Protein AF-A0A8X6S7X0-F1 (afdb_monomer_lite)

Radius of gyration: 31.12 Å; chains: 1; bounding box: 94×26×72 Å

Secondary structure (DSSP, 8-state):
-HHHHHHHHHHHHHHHHHHHHHHS-S---HHHHHHHHHHHHHHHHHHHHHHHHHHT-TT--HHHHHHHHHHHHHHHHHHHHHHHHHHHHHHHHHHHHHHHTTSSS-SS------------PPPP-PPP-----------------

Sequence (145 aa):
MDKLNNSKRAIKGTITKIETFVEESGKHTPTKLDIKLKRVQEMNRKIDELKDQYYDIKDISESELQVIEADIQSMGDRLEKLEVRIRDILNSLIAKSSVSSVHNHENAISQTNSKLKLEIKLPEIPLPVFRGRYGLALNHNLITL

Structure (mmCIF, N/CA/C/O backbone):
data_AF-A0A8X6S7X0-F1
#
_entry.id   AF-A0A8X6S7X0-F1
#
loop_
_atom_site.group_PDB
_atom_site.id
_atom_site.type_symbol
_atom_site.label_atom_id
_atom_site.label_alt_id
_atom_site.label_comp_id
_atom_site.label_asym_id
_atom_site.label_entity_id
_atom_site.label_seq_id
_atom_site.pdbx_PDB_ins_code
_atom_site.Cartn_x
_atom_site.Cartn_y
_atom_site.Cartn_z
_atom_site.occupancy
_atom_site.B_iso_or_equiv
_atom_site.auth_seq_id
_atom_site.auth_comp_id
_atom_site.auth_asym_id
_atom_site.auth_atom_id
_atom_site.pdbx_PDB_model_num
ATOM 1 N N . MET A 1 1 ? -6.328 -1.566 22.558 1.00 79.75 1 MET A N 1
ATOM 2 C CA . MET A 1 1 ? -5.896 -0.493 21.635 1.00 79.75 1 MET A CA 1
ATOM 3 C C . MET A 1 1 ? -4.395 -0.490 21.345 1.00 79.75 1 MET A C 1
ATOM 5 O O . MET A 1 1 ? -4.025 -0.410 20.179 1.00 79.75 1 MET A O 1
ATOM 9 N N . ASP A 1 2 ? -3.515 -0.643 22.340 1.00 85.88 2 ASP A N 1
ATOM 10 C CA . ASP A 1 2 ? -2.055 -0.493 22.148 1.00 85.88 2 ASP A CA 1
ATOM 11 C C . ASP A 1 2 ? -1.436 -1.413 21.093 1.00 85.88 2 ASP A C 1
ATOM 13 O O . ASP A 1 2 ? -0.611 -0.979 20.291 1.00 85.88 2 ASP A O 1
ATOM 17 N N . LYS A 1 3 ? -1.871 -2.677 21.031 1.00 91.38 3 LYS A N 1
ATOM 18 C CA . LYS A 1 3 ? -1.404 -3.630 20.012 1.00 91.38 3 LYS A CA 1
ATOM 19 C C . LYS A 1 3 ? -1.705 -3.142 18.591 1.00 91.38 3 LYS A C 1
ATOM 21 O O . LYS A 1 3 ? -0.853 -3.241 17.710 1.00 91.38 3 LYS A O 1
ATOM 26 N N . LEU A 1 4 ? -2.896 -2.588 18.389 1.00 92.44 4 LEU A N 1
ATOM 27 C CA . LEU A 1 4 ? -3.369 -2.125 17.091 1.00 92.44 4 LEU A CA 1
ATOM 28 C C . LEU A 1 4 ? -2.667 -0.825 16.681 1.00 92.44 4 LEU A C 1
ATOM 30 O O . LEU A 1 4 ? -2.163 -0.710 15.567 1.00 92.44 4 LEU A O 1
ATOM 34 N N . ASN A 1 5 ? -2.478 0.090 17.635 1.00 92.12 5 ASN A N 1
ATOM 35 C CA . ASN A 1 5 ? -1.680 1.300 17.442 1.00 92.12 5 ASN A CA 1
ATOM 36 C C . ASN A 1 5 ? -0.205 0.989 17.135 1.00 92.12 5 ASN A C 1
ATOM 38 O O . ASN A 1 5 ? 0.397 1.633 16.274 1.00 92.12 5 ASN A O 1
ATOM 42 N N . ASN A 1 6 ? 0.377 -0.023 17.780 1.00 95.12 6 ASN A N 1
ATOM 43 C CA . ASN A 1 6 ? 1.728 -0.491 17.470 1.00 95.12 6 ASN A CA 1
ATOM 44 C C . ASN A 1 6 ? 1.814 -1.090 16.062 1.00 95.12 6 ASN A C 1
ATOM 46 O O . ASN A 1 6 ? 2.752 -0.775 15.328 1.00 95.12 6 ASN A O 1
ATOM 50 N N . SER A 1 7 ? 0.818 -1.886 15.659 1.00 94.75 7 SER A N 1
ATOM 51 C CA . SER A 1 7 ? 0.711 -2.411 14.293 1.00 94.75 7 SER A CA 1
ATOM 52 C C . SER A 1 7 ? 0.629 -1.276 13.266 1.00 94.75 7 SER A C 1
ATOM 54 O O . SER A 1 7 ? 1.439 -1.217 12.340 1.00 94.75 7 SER A O 1
ATOM 56 N N . LYS A 1 8 ? -0.245 -0.288 13.503 1.00 95.31 8 LYS A N 1
ATOM 57 C CA . LYS A 1 8 ? -0.361 0.929 12.687 1.00 95.31 8 LYS A CA 1
ATOM 58 C C . LYS A 1 8 ? 0.982 1.651 12.542 1.00 95.31 8 LYS A C 1
ATOM 60 O O . LYS A 1 8 ? 1.396 1.978 11.430 1.00 95.31 8 LYS A O 1
ATOM 65 N N . ARG A 1 9 ? 1.708 1.872 13.646 1.00 95.94 9 ARG A N 1
ATOM 66 C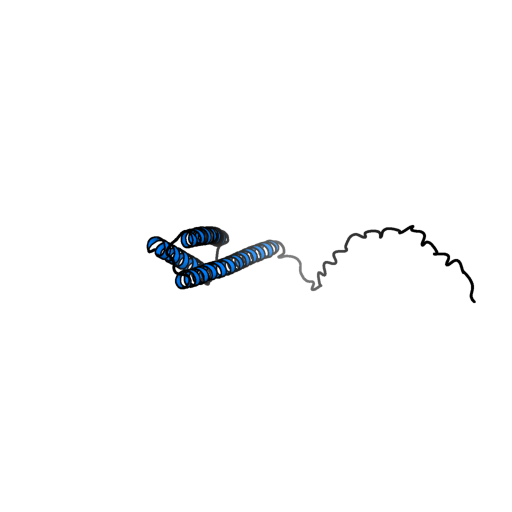 CA . ARG A 1 9 ? 3.042 2.510 13.622 1.00 95.94 9 ARG A CA 1
ATOM 67 C C . ARG A 1 9 ? 4.063 1.685 12.838 1.00 95.94 9 ARG A C 1
ATOM 69 O O . ARG A 1 9 ? 4.857 2.260 12.096 1.00 95.94 9 ARG A O 1
ATOM 76 N N . ALA A 1 10 ? 4.038 0.361 12.964 1.00 97.06 10 ALA A N 1
ATOM 77 C CA . ALA A 1 10 ? 4.932 -0.527 12.225 1.00 97.06 10 ALA A CA 1
ATOM 78 C C . ALA A 1 10 ? 4.661 -0.498 10.710 1.00 97.06 10 ALA A C 1
ATOM 80 O O . ALA A 1 10 ? 5.609 -0.463 9.917 1.00 97.06 10 ALA A O 1
ATOM 81 N N . ILE A 1 11 ? 3.385 -0.458 10.308 1.00 97.06 11 ILE A N 1
ATOM 82 C CA . ILE A 1 11 ? 2.978 -0.295 8.906 1.00 97.06 11 ILE A CA 1
ATOM 83 C C . ILE A 1 11 ? 3.473 1.057 8.384 1.00 97.06 11 ILE A C 1
ATOM 85 O O . ILE A 1 11 ? 4.233 1.074 7.416 1.00 97.06 11 ILE A O 1
ATOM 89 N N . LYS A 1 12 ? 3.172 2.168 9.078 1.00 96.88 12 LYS A N 1
ATOM 90 C CA . LYS A 1 12 ? 3.668 3.514 8.719 1.00 96.88 12 LYS A CA 1
ATOM 91 C C . LYS A 1 12 ? 5.188 3.534 8.535 1.00 96.88 12 LYS A C 1
ATOM 93 O O . LYS A 1 12 ? 5.677 4.023 7.521 1.00 96.88 12 LYS A O 1
ATOM 98 N N . GLY A 1 13 ? 5.934 2.951 9.475 1.00 97.69 13 GLY A N 1
ATOM 99 C CA . GLY A 1 13 ? 7.393 2.870 9.391 1.00 97.69 13 GLY A CA 1
ATOM 100 C C . GLY A 1 13 ? 7.891 2.028 8.213 1.00 97.69 13 GLY A C 1
ATOM 101 O O . GLY A 1 13 ? 8.930 2.335 7.632 1.00 97.69 13 GLY A O 1
ATOM 102 N N . THR A 1 14 ? 7.160 0.981 7.825 1.00 97.50 14 THR A N 1
ATOM 103 C CA . THR A 1 14 ? 7.494 0.180 6.639 1.00 97.50 14 THR A CA 1
ATOM 104 C C . THR A 1 14 ? 7.221 0.949 5.350 1.00 97.50 14 THR A C 1
ATOM 106 O O . THR A 1 14 ? 8.078 0.930 4.471 1.00 97.50 14 THR A O 1
ATOM 109 N N . ILE A 1 15 ? 6.092 1.661 5.257 1.00 97.88 15 ILE A N 1
ATOM 110 C CA . ILE A 1 15 ? 5.767 2.532 4.115 1.00 97.88 15 ILE A CA 1
ATOM 111 C C . ILE A 1 15 ? 6.881 3.561 3.922 1.00 97.88 15 ILE A C 1
ATOM 113 O O . ILE A 1 15 ? 7.460 3.625 2.843 1.00 97.88 15 ILE A O 1
ATOM 117 N N . THR A 1 16 ? 7.282 4.264 4.984 1.00 97.50 16 THR A N 1
ATOM 118 C CA . THR A 1 16 ? 8.369 5.252 4.913 1.00 97.50 16 THR A CA 1
ATOM 119 C C . THR A 1 16 ? 9.692 4.648 4.452 1.00 97.50 16 THR A C 1
ATOM 121 O O . THR A 1 16 ? 10.376 5.232 3.623 1.00 97.50 16 THR A O 1
ATOM 124 N N . LYS A 1 17 ? 10.040 3.432 4.890 1.00 97.00 17 LYS A N 1
ATOM 125 C CA . LYS A 1 17 ? 11.237 2.738 4.379 1.00 97.00 17 LYS A CA 1
ATOM 126 C C . LYS A 1 17 ? 11.153 2.411 2.885 1.00 97.00 17 LYS A C 1
ATOM 128 O O . LYS A 1 17 ? 12.189 2.318 2.230 1.00 97.00 17 LYS A O 1
ATOM 133 N N . ILE A 1 18 ? 9.956 2.157 2.354 1.00 96.12 18 ILE A N 1
ATOM 134 C CA . ILE A 1 18 ? 9.755 1.939 0.915 1.00 96.12 18 ILE A CA 1
ATOM 135 C C . ILE A 1 18 ? 9.851 3.276 0.173 1.00 96.12 18 ILE A C 1
ATOM 137 O O . ILE A 1 18 ? 10.526 3.321 -0.849 1.00 96.12 18 ILE A O 1
ATOM 141 N N . GLU A 1 19 ? 9.265 4.353 0.703 1.00 95.81 19 GLU A N 1
ATOM 142 C CA . GLU A 1 19 ? 9.386 5.712 0.147 1.00 95.81 19 GLU A CA 1
ATOM 143 C C . GLU A 1 19 ? 10.846 6.130 0.018 1.00 95.81 19 GLU A C 1
ATOM 145 O O . GLU A 1 19 ? 11.292 6.431 -1.086 1.00 95.81 19 GLU A O 1
ATOM 150 N N . THR A 1 20 ? 11.614 6.037 1.107 1.00 95.81 20 THR A N 1
ATOM 151 C CA . THR A 1 20 ? 13.042 6.371 1.097 1.00 95.81 20 THR A CA 1
ATOM 152 C C . THR A 1 20 ? 13.794 5.546 0.059 1.00 95.81 20 THR A C 1
ATOM 154 O O . THR A 1 20 ? 14.548 6.103 -0.730 1.00 95.81 20 THR A O 1
ATOM 157 N N . PHE A 1 21 ? 13.528 4.238 -0.018 1.00 94.06 21 PHE A N 1
ATOM 158 C CA . PHE A 1 21 ? 14.145 3.389 -1.034 1.00 94.06 21 PHE A CA 1
ATOM 159 C C . PHE A 1 21 ? 13.822 3.861 -2.459 1.00 94.06 21 PHE A C 1
ATOM 161 O O . PHE A 1 21 ? 14.702 3.868 -3.306 1.00 94.06 21 PHE A O 1
ATOM 168 N N . VAL A 1 22 ? 12.578 4.243 -2.750 1.00 92.38 22 VAL A N 1
ATOM 169 C CA . VAL A 1 22 ? 12.181 4.697 -4.093 1.00 92.38 22 VAL A CA 1
ATOM 170 C C . VAL A 1 22 ? 12.777 6.073 -4.429 1.00 92.38 22 VAL A C 1
ATOM 172 O O . VAL A 1 22 ? 13.044 6.357 -5.598 1.00 92.38 22 VAL A O 1
ATOM 175 N N . GLU A 1 23 ? 12.992 6.923 -3.425 1.00 92.31 23 GLU A N 1
ATOM 176 C CA . GLU A 1 23 ? 13.572 8.263 -3.572 1.00 92.31 23 GLU A CA 1
ATOM 177 C C . GLU A 1 23 ? 15.099 8.276 -3.667 1.00 92.31 23 GLU A C 1
ATOM 179 O O . GLU A 1 23 ? 15.661 9.203 -4.251 1.00 92.31 23 GLU A O 1
ATOM 184 N N . GLU A 1 24 ? 15.777 7.256 -3.138 1.00 90.56 24 GLU A N 1
ATOM 185 C CA . GLU A 1 24 ? 17.225 7.111 -3.255 1.00 90.56 24 GLU A CA 1
ATOM 186 C C . GLU A 1 24 ? 17.663 7.180 -4.728 1.00 90.56 24 GLU A C 1
ATOM 188 O O . GLU A 1 24 ? 17.221 6.401 -5.577 1.00 90.56 24 GLU A O 1
ATOM 193 N N . SER A 1 25 ? 18.600 8.087 -5.031 1.00 66.75 25 SER A N 1
ATOM 194 C CA . SER A 1 25 ? 19.146 8.327 -6.377 1.00 66.75 25 SER A CA 1
ATOM 195 C C . SER A 1 25 ? 20.104 7.224 -6.865 1.00 66.75 25 SER A C 1
ATOM 197 O O . SER A 1 25 ? 20.971 7.458 -7.709 1.00 66.75 25 SER A O 1
ATOM 199 N N . GLY A 1 26 ? 19.983 6.017 -6.312 1.00 71.38 26 GLY A N 1
ATOM 200 C CA . GLY A 1 26 ? 20.760 4.845 -6.690 1.00 71.38 26 GLY A CA 1
ATOM 201 C C . GLY A 1 26 ? 20.196 4.150 -7.930 1.00 71.38 26 GLY A C 1
ATOM 202 O O . GLY A 1 26 ? 19.023 4.279 -8.275 1.00 71.38 26 GLY A O 1
ATOM 203 N N . LYS A 1 27 ? 21.030 3.354 -8.611 1.00 75.12 27 LYS A N 1
ATOM 204 C CA . LYS A 1 27 ? 20.539 2.445 -9.656 1.00 75.12 27 LYS A CA 1
ATOM 205 C C . LYS A 1 27 ? 19.711 1.338 -9.004 1.00 75.12 27 LYS A C 1
ATOM 207 O O . LYS A 1 27 ? 20.256 0.363 -8.484 1.00 75.12 27 LYS A O 1
ATOM 212 N N . HIS A 1 28 ? 18.394 1.489 -9.055 1.00 87.50 28 HIS A N 1
ATOM 213 C CA . HIS A 1 28 ? 17.456 0.426 -8.718 1.00 87.50 28 HIS A CA 1
ATOM 214 C C . HIS A 1 28 ? 17.638 -0.749 -9.675 1.00 87.50 28 HIS A C 1
ATOM 216 O O . HIS A 1 28 ? 17.689 -0.567 -10.891 1.00 87.50 28 HIS A O 1
ATOM 222 N N . THR A 1 29 ? 17.753 -1.962 -9.136 1.00 89.06 29 THR A N 1
ATOM 223 C CA . THR A 1 29 ? 17.715 -3.177 -9.955 1.00 89.06 29 THR A CA 1
ATOM 224 C C . THR A 1 29 ? 16.273 -3.676 -10.051 1.00 89.06 29 THR A C 1
ATOM 226 O O . THR A 1 29 ? 15.545 -3.568 -9.058 1.00 89.06 29 THR A O 1
ATOM 229 N N . PRO A 1 30 ? 15.854 -4.268 -11.188 1.00 89.56 30 PRO A N 1
ATOM 230 C CA . PRO A 1 30 ? 14.499 -4.802 -11.345 1.00 89.56 30 PRO A CA 1
ATOM 231 C C . PRO A 1 30 ? 14.095 -5.737 -10.198 1.00 89.56 30 PRO A C 1
ATOM 233 O O . PRO A 1 30 ? 13.063 -5.536 -9.573 1.00 89.56 30 PRO A O 1
ATOM 236 N N . THR A 1 31 ? 14.985 -6.649 -9.792 1.00 92.25 31 THR A N 1
ATOM 237 C CA . THR A 1 31 ? 14.738 -7.572 -8.673 1.00 92.25 31 THR A CA 1
ATOM 238 C C . THR A 1 31 ? 14.457 -6.859 -7.348 1.00 92.25 31 THR A C 1
ATOM 240 O O . THR A 1 31 ? 13.589 -7.285 -6.590 1.00 92.25 31 THR A O 1
ATOM 243 N N . LYS A 1 32 ? 15.182 -5.773 -7.035 1.00 93.25 32 LYS A N 1
ATOM 244 C CA . LYS A 1 32 ? 14.939 -5.013 -5.799 1.00 93.25 32 LYS A CA 1
ATOM 245 C C . LYS A 1 32 ? 13.588 -4.303 -5.860 1.00 93.25 32 LYS A C 1
ATOM 247 O O . LYS A 1 32 ? 12.873 -4.314 -4.862 1.00 93.25 32 LYS A O 1
ATOM 252 N N . LEU A 1 33 ? 13.232 -3.736 -7.013 1.00 93.88 33 LEU A N 1
ATOM 253 C CA . LEU A 1 33 ? 11.931 -3.101 -7.234 1.00 93.88 33 LEU A CA 1
ATOM 254 C C . LEU A 1 33 ? 10.784 -4.112 -7.116 1.00 93.88 33 LEU A C 1
ATOM 256 O O . LEU A 1 33 ? 9.826 -3.834 -6.403 1.00 93.88 33 LEU A O 1
ATOM 260 N N . ASP A 1 34 ? 10.920 -5.309 -7.689 1.00 93.94 34 ASP A N 1
ATOM 261 C CA . ASP A 1 34 ? 9.924 -6.384 -7.571 1.00 93.94 34 ASP A CA 1
ATOM 262 C C . ASP A 1 34 ? 9.706 -6.822 -6.118 1.00 93.94 34 ASP A C 1
ATOM 264 O O . ASP A 1 34 ? 8.575 -7.030 -5.676 1.00 93.94 34 ASP A O 1
ATOM 268 N N . ILE A 1 35 ? 10.786 -6.936 -5.336 1.00 95.75 35 ILE A N 1
ATOM 269 C CA . ILE A 1 35 ? 10.687 -7.244 -3.903 1.00 95.75 35 ILE A CA 1
ATOM 270 C C . ILE A 1 35 ? 9.917 -6.138 -3.172 1.00 95.75 35 ILE A C 1
ATOM 272 O O . ILE A 1 35 ? 9.075 -6.432 -2.321 1.00 95.75 35 ILE A O 1
ATOM 276 N N . LYS A 1 36 ? 10.180 -4.866 -3.493 1.00 95.62 36 LYS A N 1
ATOM 277 C CA . LYS A 1 36 ? 9.452 -3.741 -2.891 1.00 95.62 36 LYS A CA 1
ATOM 278 C C . LYS A 1 36 ? 7.992 -3.707 -3.320 1.00 95.62 36 LYS A C 1
ATOM 280 O O . LYS A 1 36 ? 7.150 -3.451 -2.469 1.00 95.62 36 LYS A O 1
ATOM 285 N N . LEU A 1 37 ? 7.684 -4.047 -4.568 1.00 95.81 37 LEU A N 1
ATOM 286 C CA . LEU A 1 37 ? 6.315 -4.148 -5.065 1.00 95.81 37 LEU A CA 1
ATOM 287 C C . LEU A 1 37 ? 5.521 -5.224 -4.309 1.00 95.81 37 LEU A C 1
ATOM 289 O O . LEU A 1 37 ? 4.433 -4.954 -3.808 1.00 95.81 37 LEU A O 1
ATOM 293 N N . LYS A 1 38 ? 6.106 -6.413 -4.110 1.00 96.44 38 LYS A N 1
ATOM 294 C CA . LYS A 1 38 ? 5.503 -7.460 -3.263 1.00 96.44 38 LYS A CA 1
ATOM 295 C C . LYS A 1 38 ? 5.288 -6.980 -1.830 1.00 96.44 38 LYS A C 1
ATOM 297 O O . LYS A 1 38 ? 4.280 -7.299 -1.205 1.00 96.44 38 LYS A O 1
ATOM 302 N N . ARG A 1 39 ? 6.228 -6.191 -1.303 1.00 96.56 39 ARG A N 1
ATOM 303 C CA . ARG A 1 39 ? 6.103 -5.619 0.039 1.00 96.56 39 ARG A CA 1
ATOM 304 C C . ARG A 1 39 ? 4.972 -4.592 0.124 1.00 96.56 39 ARG A C 1
ATOM 306 O O . ARG A 1 39 ? 4.286 -4.579 1.137 1.00 96.56 39 ARG A O 1
ATOM 313 N N . VAL A 1 40 ? 4.762 -3.777 -0.911 1.00 97.19 40 VAL A N 1
ATOM 314 C CA . VAL A 1 40 ? 3.615 -2.856 -1.019 1.00 97.19 40 VAL A CA 1
ATOM 315 C C . VAL A 1 40 ? 2.299 -3.634 -0.966 1.00 97.19 40 VAL A C 1
ATOM 317 O O . VAL A 1 40 ? 1.452 -3.324 -0.134 1.00 97.19 40 VAL A O 1
ATOM 320 N N . GLN A 1 41 ? 2.176 -4.712 -1.746 1.00 96.12 41 GLN A N 1
ATOM 321 C CA . GLN A 1 41 ? 0.990 -5.581 -1.739 1.00 96.12 41 GLN A CA 1
ATOM 322 C C . GLN A 1 41 ? 0.729 -6.207 -0.360 1.00 96.12 41 GLN A C 1
ATOM 324 O O . GLN A 1 41 ? -0.405 -6.233 0.114 1.00 96.12 41 GLN A O 1
ATOM 329 N N . GLU A 1 42 ? 1.780 -6.672 0.320 1.00 97.38 42 GLU A N 1
ATOM 330 C CA . GLU A 1 42 ? 1.666 -7.180 1.691 1.00 97.38 42 GLU A CA 1
ATOM 331 C C . GLU A 1 42 ? 1.203 -6.090 2.670 1.00 97.38 42 GLU A C 1
ATOM 333 O O . GLU A 1 42 ? 0.426 -6.374 3.580 1.00 97.38 42 GLU A O 1
ATOM 338 N N . MET A 1 43 ? 1.681 -4.848 2.515 1.00 97.56 43 MET A N 1
ATOM 339 C CA . MET A 1 43 ? 1.261 -3.748 3.385 1.00 97.56 43 MET A CA 1
ATOM 340 C C . MET A 1 43 ? -0.195 -3.354 3.138 1.00 97.56 43 MET A C 1
ATOM 342 O O . MET A 1 43 ? -0.887 -3.112 4.119 1.00 97.56 43 MET A O 1
ATOM 346 N N . ASN A 1 44 ? -0.674 -3.367 1.889 1.00 96.12 44 ASN A N 1
ATOM 347 C CA . ASN A 1 44 ? -2.093 -3.147 1.584 1.00 96.12 44 ASN A CA 1
ATOM 348 C C . ASN A 1 44 ? -2.971 -4.163 2.322 1.00 96.12 44 ASN A C 1
ATOM 350 O O . ASN A 1 44 ? -3.844 -3.770 3.086 1.00 96.12 44 ASN A O 1
ATOM 354 N N . ARG A 1 45 ? -2.640 -5.460 2.235 1.00 96.94 45 ARG A N 1
ATOM 355 C CA . ARG A 1 45 ? -3.391 -6.496 2.963 1.00 96.94 45 ARG A CA 1
ATOM 356 C C . ARG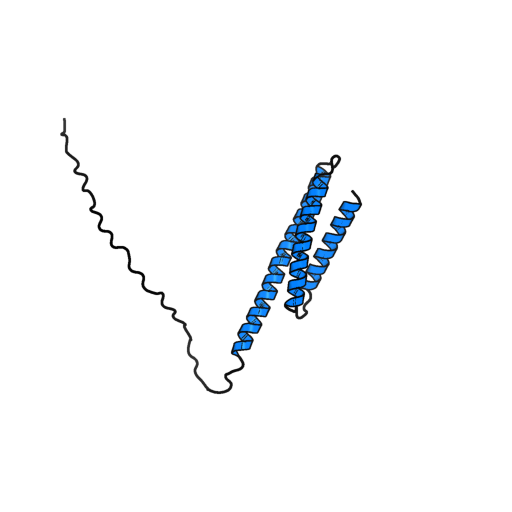 A 1 45 ? -3.384 -6.275 4.477 1.00 96.94 45 ARG A C 1
ATOM 358 O O . ARG A 1 45 ? -4.392 -6.472 5.140 1.00 96.94 45 ARG A O 1
ATOM 365 N N . LYS A 1 46 ? -2.249 -5.846 5.037 1.00 96.75 46 LYS A N 1
ATOM 366 C CA . LYS A 1 46 ? -2.149 -5.528 6.470 1.00 96.75 46 LYS A CA 1
ATOM 367 C C . LYS A 1 46 ? -2.958 -4.302 6.868 1.00 96.75 46 LYS A C 1
ATOM 369 O O . LYS A 1 46 ? -3.375 -4.233 8.016 1.00 96.75 46 LYS A O 1
ATOM 374 N N . ILE A 1 47 ? -3.135 -3.333 5.973 1.00 96.62 47 ILE A N 1
ATOM 375 C CA . ILE A 1 47 ? -4.003 -2.179 6.214 1.00 96.62 47 ILE A CA 1
ATOM 376 C C . ILE A 1 47 ? -5.464 -2.619 6.224 1.00 96.62 47 ILE A C 1
ATOM 378 O O . ILE A 1 47 ? -6.184 -2.202 7.125 1.00 96.62 47 ILE A O 1
ATOM 382 N N . ASP A 1 48 ? -5.873 -3.490 5.301 1.00 95.62 48 ASP A N 1
ATOM 383 C CA . ASP A 1 48 ? -7.230 -4.047 5.285 1.00 95.62 48 ASP A CA 1
ATOM 384 C C . ASP A 1 48 ? -7.508 -4.842 6.572 1.00 95.62 48 ASP A C 1
ATOM 386 O O . ASP A 1 48 ? -8.460 -4.555 7.291 1.00 95.62 48 ASP A O 1
ATOM 390 N N . GLU A 1 49 ? -6.592 -5.740 6.955 1.00 95.94 49 GLU A N 1
ATOM 391 C CA . GLU A 1 49 ? -6.675 -6.487 8.221 1.00 95.94 49 GLU A CA 1
ATOM 392 C C . GLU A 1 49 ? -6.719 -5.549 9.448 1.00 95.94 49 GLU A C 1
ATOM 394 O O . GLU A 1 49 ? -7.408 -5.826 10.430 1.00 95.94 49 GLU A O 1
ATOM 399 N N . LEU A 1 50 ? -5.967 -4.440 9.421 1.00 95.00 50 LEU A N 1
ATOM 400 C CA . LEU A 1 50 ? -5.957 -3.435 10.487 1.00 95.00 50 LEU A CA 1
ATOM 401 C C . LEU A 1 50 ? -7.295 -2.692 10.562 1.00 95.00 50 LEU A C 1
ATOM 403 O O . LEU A 1 50 ? -7.780 -2.426 11.660 1.00 95.00 50 LEU A O 1
ATOM 407 N N . LYS A 1 51 ? -7.866 -2.349 9.406 1.00 94.38 51 LYS A N 1
ATOM 408 C CA . LYS A 1 51 ? -9.150 -1.664 9.273 1.00 94.38 51 LYS A CA 1
ATOM 409 C C . LYS A 1 51 ? -10.271 -2.511 9.870 1.00 94.38 51 LYS A C 1
ATOM 411 O O . LYS A 1 51 ? -10.985 -2.017 10.738 1.00 94.38 51 LYS A O 1
ATOM 416 N N . ASP A 1 52 ? -10.339 -3.787 9.504 1.00 94.31 52 ASP A N 1
ATOM 417 C CA . ASP A 1 52 ? -11.319 -4.729 10.057 1.00 94.31 52 ASP A CA 1
ATOM 418 C C . ASP A 1 52 ? -11.194 -4.831 11.588 1.00 94.31 52 ASP A C 1
ATOM 420 O O . ASP A 1 52 ? -12.176 -4.693 12.316 1.00 94.31 52 ASP A O 1
ATOM 424 N N . GLN A 1 53 ? -9.962 -4.942 12.101 1.00 93.75 53 GLN A N 1
ATOM 425 C CA . GLN A 1 53 ? -9.704 -5.001 13.546 1.00 93.75 53 GLN A CA 1
ATOM 426 C C . GLN A 1 53 ? -10.118 -3.736 14.306 1.00 93.75 53 GLN A C 1
ATOM 428 O O . GLN A 1 53 ? -10.415 -3.831 15.496 1.00 93.75 53 GLN A O 1
ATOM 433 N N . TYR A 1 54 ? -10.088 -2.559 13.673 1.00 92.50 54 TYR A N 1
ATOM 434 C CA . TYR A 1 54 ? -10.565 -1.324 14.299 1.00 92.50 54 TYR A CA 1
ATOM 435 C C . TYR A 1 54 ? -12.097 -1.269 14.350 1.00 92.50 54 TYR A C 1
ATOM 437 O O . TYR A 1 54 ? -12.629 -0.827 15.367 1.00 92.50 54 TYR A O 1
ATOM 445 N N . TYR A 1 55 ? -12.799 -1.754 13.319 1.00 90.62 55 TYR A N 1
ATOM 446 C CA . TYR A 1 55 ? -14.268 -1.806 13.319 1.00 90.62 55 TYR A CA 1
ATOM 447 C C . TYR A 1 55 ? -14.846 -2.833 14.298 1.00 90.62 55 TYR A C 1
ATOM 449 O O . TYR A 1 55 ? -15.959 -2.652 14.784 1.00 90.62 55 TYR A O 1
ATOM 457 N N . ASP A 1 56 ? -14.089 -3.873 14.647 1.00 92.31 56 ASP A N 1
ATOM 458 C CA . ASP A 1 56 ? -14.504 -4.862 15.650 1.00 92.31 56 ASP A CA 1
ATOM 459 C C . ASP A 1 56 ? -14.471 -4.327 17.101 1.00 92.31 56 ASP A C 1
ATOM 461 O O . ASP A 1 56 ? -14.927 -4.998 18.038 1.00 92.31 56 ASP A O 1
ATOM 465 N N . ILE A 1 57 ? -13.929 -3.124 17.332 1.00 90.94 57 ILE A N 1
ATOM 466 C CA . ILE A 1 57 ? -13.840 -2.524 18.668 1.00 90.94 57 ILE A CA 1
ATOM 467 C C . ILE A 1 57 ? -15.188 -1.909 19.052 1.00 90.94 57 ILE A C 1
ATOM 469 O O . ILE A 1 57 ? -15.577 -0.862 18.548 1.00 90.94 57 ILE A O 1
ATOM 473 N N . LYS A 1 58 ? -15.872 -2.531 20.016 1.00 84.56 58 LYS A N 1
ATOM 474 C CA . LYS A 1 58 ? -17.212 -2.112 20.465 1.00 84.56 58 LYS A CA 1
ATOM 475 C C . LYS A 1 58 ? -17.266 -0.755 21.175 1.00 84.56 58 LYS A C 1
ATOM 477 O O . LYS A 1 58 ? -18.276 -0.073 21.067 1.00 84.56 58 LYS A O 1
ATOM 482 N N . ASP A 1 59 ? -16.204 -0.379 21.885 1.00 87.50 59 ASP A N 1
ATOM 483 C CA . ASP A 1 59 ? -16.181 0.805 22.761 1.00 87.50 59 ASP A CA 1
ATOM 484 C C . ASP A 1 59 ? -15.345 1.962 22.184 1.00 87.50 59 ASP A C 1
ATOM 486 O O . ASP A 1 59 ? -14.778 2.757 22.933 1.00 87.50 59 ASP A O 1
ATOM 490 N N . ILE A 1 60 ? -15.203 2.042 20.857 1.00 88.81 60 ILE A N 1
ATOM 491 C CA . ILE A 1 60 ? -14.486 3.148 20.214 1.00 88.81 60 ILE A CA 1
ATOM 492 C C . ILE A 1 60 ? -15.420 4.343 20.020 1.00 88.81 60 ILE A C 1
ATOM 494 O O . ILE A 1 60 ? -16.565 4.182 19.597 1.00 88.81 60 ILE A O 1
ATOM 498 N N . SER A 1 61 ? -14.953 5.550 20.339 1.00 92.19 61 SER A N 1
ATOM 499 C CA . SER A 1 61 ? -15.746 6.748 20.063 1.00 92.19 61 SER A CA 1
ATOM 500 C C . SER A 1 61 ? -15.733 7.086 18.570 1.00 92.19 61 SER A C 1
ATOM 502 O O . SER A 1 61 ? -14.754 6.829 17.868 1.00 92.19 61 SER A O 1
ATOM 504 N N . GLU A 1 62 ? -16.807 7.712 18.087 1.00 90.25 62 GLU A N 1
ATOM 505 C CA . GLU A 1 62 ? -16.937 8.123 16.681 1.00 90.25 62 GLU A CA 1
ATOM 506 C C . GLU A 1 62 ? -15.782 9.035 16.233 1.00 90.25 62 GLU A C 1
ATOM 508 O O . GLU A 1 62 ? -15.224 8.875 15.151 1.00 90.25 62 GLU A O 1
ATOM 513 N N . SER A 1 63 ? -15.363 9.967 17.094 1.00 92.62 63 SER A N 1
ATOM 514 C CA . SER A 1 63 ? -14.251 10.874 16.797 1.00 92.62 63 SER A CA 1
ATOM 515 C C . SER A 1 63 ? -12.913 10.139 16.688 1.00 92.62 63 SER A C 1
ATOM 517 O O . SER A 1 63 ? -12.108 10.454 15.811 1.00 92.62 63 SER A O 1
ATOM 519 N N . GLU A 1 64 ? -12.660 9.150 17.547 1.00 90.94 64 GLU A N 1
ATOM 520 C CA . GLU A 1 64 ? -11.463 8.313 17.451 1.00 90.94 64 GLU A CA 1
ATOM 521 C C . GLU A 1 64 ? -11.483 7.452 16.188 1.00 90.94 64 GLU A C 1
ATOM 523 O O . GLU A 1 64 ? -10.460 7.356 15.503 1.00 90.94 64 GLU A O 1
ATOM 528 N N . LEU A 1 65 ? -12.638 6.868 15.855 1.00 90.94 65 LEU A N 1
ATOM 529 C CA . LEU A 1 65 ? -12.814 6.063 14.651 1.00 90.94 65 LEU A CA 1
ATOM 530 C C . LEU A 1 65 ? -12.540 6.891 13.391 1.00 90.94 65 LEU A C 1
ATOM 532 O O . LEU A 1 65 ? -11.748 6.468 12.551 1.00 90.94 65 LEU A O 1
ATOM 536 N N . GLN A 1 66 ? -13.074 8.111 13.310 1.00 93.50 66 GLN A N 1
ATOM 537 C CA . GLN A 1 66 ? -12.842 9.013 12.182 1.00 93.50 66 GLN A CA 1
ATOM 538 C C . GLN A 1 66 ? -11.352 9.358 12.001 1.00 93.50 66 GLN A C 1
ATOM 540 O O . GLN A 1 66 ? -10.836 9.389 10.881 1.00 93.50 66 GLN A O 1
ATOM 545 N N . VAL A 1 67 ? -10.626 9.586 13.102 1.00 94.19 67 VAL A N 1
ATOM 546 C CA . VAL A 1 67 ? -9.174 9.828 13.060 1.00 94.19 67 VAL A CA 1
ATOM 547 C C . VAL A 1 67 ? -8.429 8.596 12.546 1.00 94.19 67 VAL A C 1
ATOM 549 O O . VAL A 1 67 ? -7.478 8.723 11.773 1.00 94.19 67 VAL A O 1
ATOM 552 N N . ILE A 1 68 ? -8.844 7.401 12.964 1.00 93.12 68 ILE A N 1
ATOM 553 C CA . ILE A 1 68 ? -8.250 6.138 12.523 1.00 93.12 68 ILE A CA 1
ATOM 554 C C . ILE A 1 68 ? -8.517 5.885 11.041 1.00 93.12 68 ILE A C 1
ATOM 556 O O . ILE A 1 68 ? -7.585 5.514 10.328 1.00 93.12 68 ILE A O 1
ATOM 560 N N . GLU A 1 69 ? -9.739 6.116 10.569 1.00 94.06 69 GLU A N 1
ATOM 561 C CA . GLU A 1 69 ? -10.104 5.978 9.158 1.00 94.06 69 GLU A CA 1
ATOM 562 C C . GLU A 1 69 ? -9.286 6.918 8.275 1.00 94.06 69 GLU A C 1
ATOM 564 O O . GLU A 1 69 ? -8.718 6.477 7.276 1.00 94.06 69 GLU A O 1
ATOM 569 N N . ALA A 1 70 ? -9.140 8.185 8.674 1.00 96.12 70 ALA A N 1
ATOM 570 C CA . ALA A 1 70 ? -8.298 9.141 7.959 1.00 96.12 70 ALA A CA 1
ATOM 571 C C . ALA A 1 70 ? -6.827 8.685 7.911 1.00 96.12 70 ALA A C 1
ATOM 573 O O . ALA A 1 70 ? -6.166 8.775 6.874 1.00 96.12 70 ALA A O 1
ATOM 574 N N . ASP A 1 71 ? -6.317 8.148 9.022 1.00 95.50 71 ASP A N 1
ATOM 575 C CA . ASP A 1 71 ? -4.967 7.588 9.114 1.00 95.50 71 ASP A CA 1
ATOM 576 C C . ASP A 1 71 ? -4.775 6.379 8.180 1.00 95.50 71 ASP A C 1
ATOM 578 O O . ASP A 1 71 ? -3.735 6.251 7.529 1.00 95.50 71 ASP A O 1
ATOM 582 N N . ILE A 1 72 ? -5.763 5.482 8.133 1.00 95.81 72 ILE A N 1
ATOM 583 C CA . ILE A 1 72 ? -5.785 4.285 7.283 1.00 95.81 72 ILE A CA 1
ATOM 584 C C . ILE A 1 72 ? -5.838 4.679 5.811 1.00 95.81 72 ILE A C 1
ATOM 586 O O . ILE A 1 72 ? -5.013 4.202 5.030 1.00 95.81 72 ILE A O 1
ATOM 590 N N . GLN A 1 73 ? -6.731 5.602 5.453 1.00 96.50 73 GLN A N 1
ATOM 591 C CA . GLN A 1 73 ? -6.854 6.118 4.094 1.00 96.50 73 GLN A CA 1
ATOM 592 C C . GLN A 1 73 ? -5.541 6.754 3.632 1.00 96.50 73 GLN A C 1
ATOM 594 O O . GLN A 1 73 ? -5.026 6.415 2.571 1.00 96.50 73 GLN A O 1
ATOM 599 N N . SER A 1 74 ? -4.928 7.590 4.475 1.00 97.44 74 SER A N 1
ATOM 600 C CA . SER A 1 74 ? -3.637 8.215 4.176 1.00 97.44 74 SER A CA 1
ATOM 601 C C . SER A 1 74 ? -2.524 7.190 3.914 1.00 97.44 74 SER A C 1
ATOM 603 O O . SER A 1 74 ? -1.684 7.395 3.035 1.00 97.44 74 SER A O 1
ATOM 605 N N . MET A 1 75 ? -2.491 6.075 4.656 1.00 97.19 75 MET A N 1
ATOM 606 C CA . MET A 1 75 ? -1.541 4.989 4.388 1.00 97.19 75 MET A CA 1
ATOM 607 C C . MET A 1 75 ? -1.830 4.280 3.059 1.00 97.19 75 MET A C 1
ATOM 609 O O . MET A 1 75 ? -0.880 3.984 2.332 1.00 97.19 75 MET A O 1
ATOM 613 N N . GLY A 1 76 ? -3.106 4.042 2.739 1.00 96.81 76 GLY A N 1
ATOM 614 C CA . GLY A 1 76 ? -3.538 3.462 1.465 1.00 96.81 76 GLY A CA 1
ATOM 615 C C . GLY A 1 76 ? -3.120 4.320 0.270 1.00 96.81 76 GLY A C 1
ATOM 616 O O . GLY A 1 76 ? -2.413 3.838 -0.613 1.00 96.81 76 GLY A O 1
ATOM 617 N N . ASP A 1 77 ? -3.428 5.619 0.303 1.00 97.75 77 ASP A N 1
ATOM 618 C CA . ASP A 1 77 ? -3.083 6.567 -0.767 1.00 97.75 77 ASP A CA 1
ATOM 619 C C . ASP A 1 77 ? -1.566 6.626 -1.023 1.00 97.75 77 ASP A C 1
ATOM 621 O O . ASP A 1 77 ? -1.098 6.763 -2.157 1.00 97.75 77 ASP A O 1
ATOM 625 N N . ARG A 1 78 ? -0.761 6.544 0.045 1.00 97.62 78 ARG A N 1
ATOM 626 C CA . ARG A 1 78 ? 0.706 6.512 -0.061 1.00 97.62 78 ARG A CA 1
ATOM 627 C C . ARG A 1 78 ? 1.195 5.226 -0.718 1.00 97.62 78 ARG A C 1
ATOM 629 O O . ARG A 1 78 ? 2.099 5.287 -1.551 1.00 97.62 78 ARG A O 1
ATOM 636 N N . LEU A 1 79 ? 0.613 4.077 -0.374 1.00 97.38 79 LEU A N 1
ATOM 637 C CA . LEU A 1 79 ? 0.970 2.796 -0.987 1.00 97.38 79 LEU A CA 1
ATOM 638 C C . LEU A 1 79 ? 0.573 2.727 -2.460 1.00 97.38 79 LEU A C 1
ATOM 640 O O . LEU A 1 79 ? 1.379 2.254 -3.258 1.00 97.38 79 LEU A O 1
ATOM 644 N N . GLU A 1 80 ? -0.593 3.250 -2.837 1.00 96.94 80 GLU A N 1
ATOM 645 C CA . GLU A 1 80 ? -1.012 3.335 -4.240 1.00 96.94 80 GLU A CA 1
ATOM 646 C C . GLU A 1 80 ? -0.018 4.167 -5.064 1.00 96.94 80 GLU A C 1
ATOM 648 O O . GLU A 1 80 ? 0.495 3.718 -6.092 1.00 96.94 80 GLU A O 1
ATOM 653 N N . LYS A 1 81 ? 0.354 5.354 -4.566 1.00 96.94 81 LYS A N 1
ATOM 654 C CA . LYS A 1 81 ? 1.363 6.208 -5.216 1.00 96.94 81 LYS A CA 1
ATOM 655 C C . LYS A 1 81 ? 2.717 5.509 -5.349 1.00 96.94 81 LYS A C 1
ATOM 657 O O . LYS A 1 81 ? 3.382 5.644 -6.379 1.00 96.94 81 LYS A O 1
ATOM 662 N N . LEU A 1 82 ? 3.138 4.766 -4.324 1.00 95.94 82 LEU A N 1
ATOM 663 C CA . LEU A 1 82 ? 4.373 3.981 -4.372 1.00 95.94 82 LEU A CA 1
ATOM 664 C C . LEU A 1 82 ? 4.300 2.859 -5.397 1.00 95.94 82 LEU A C 1
ATOM 666 O O . LEU A 1 82 ? 5.274 2.641 -6.114 1.00 95.94 82 LEU A O 1
ATOM 670 N N . GLU A 1 83 ? 3.171 2.160 -5.479 1.00 96.50 83 GLU A N 1
ATOM 671 C CA . GLU A 1 83 ? 2.967 1.095 -6.450 1.00 96.50 83 GLU A CA 1
ATOM 672 C C . GLU A 1 83 ? 3.141 1.610 -7.879 1.00 96.50 83 GLU A C 1
ATOM 674 O O . GLU A 1 83 ? 3.933 1.051 -8.642 1.00 96.50 83 GLU A O 1
ATOM 679 N N . VAL A 1 84 ? 2.461 2.710 -8.213 1.00 96.81 84 VAL A N 1
ATOM 680 C CA . VAL A 1 84 ? 2.571 3.361 -9.525 1.00 96.81 84 VAL A CA 1
ATOM 681 C C . VAL A 1 84 ? 4.021 3.751 -9.805 1.00 96.81 84 VAL A C 1
ATOM 683 O O . VAL A 1 84 ? 4.590 3.337 -10.813 1.00 96.81 84 VAL A O 1
ATOM 686 N N . ARG A 1 85 ? 4.673 4.449 -8.868 1.00 95.50 85 ARG A N 1
ATOM 687 C CA . ARG A 1 85 ? 6.053 4.919 -9.048 1.00 95.50 85 ARG A CA 1
ATOM 688 C C . ARG A 1 85 ? 7.051 3.775 -9.238 1.00 95.50 85 ARG A C 1
ATOM 690 O O . ARG A 1 85 ? 7.945 3.876 -10.074 1.00 95.50 85 ARG A O 1
ATOM 697 N N . ILE A 1 86 ? 6.913 2.681 -8.487 1.00 94.88 86 ILE A N 1
ATOM 698 C CA . ILE A 1 86 ? 7.770 1.496 -8.636 1.00 94.88 86 ILE A CA 1
ATOM 699 C C . ILE A 1 86 ? 7.564 0.859 -10.015 1.00 94.88 86 ILE A C 1
ATOM 701 O O . ILE A 1 86 ? 8.550 0.536 -10.683 1.00 94.88 86 ILE A O 1
ATOM 705 N N . ARG A 1 87 ? 6.309 0.708 -10.460 1.00 95.00 87 ARG A N 1
ATOM 706 C CA . ARG A 1 87 ? 5.981 0.164 -11.787 1.00 95.00 87 ARG A CA 1
ATOM 707 C C . ARG A 1 87 ? 6.538 1.041 -12.910 1.00 95.00 87 ARG A C 1
ATOM 709 O O . ARG A 1 87 ? 7.122 0.509 -13.851 1.00 95.00 87 ARG A O 1
ATOM 716 N N . ASP A 1 88 ? 6.445 2.361 -12.786 1.00 93.94 88 ASP A N 1
ATOM 717 C CA . ASP A 1 88 ? 6.989 3.304 -13.769 1.00 93.94 88 ASP A CA 1
ATOM 718 C C . ASP A 1 88 ? 8.513 3.200 -13.887 1.00 93.94 88 ASP A C 1
ATOM 720 O O . ASP A 1 88 ? 9.058 3.142 -14.994 1.00 93.94 88 ASP A O 1
ATOM 724 N N . ILE A 1 89 ? 9.218 3.115 -12.752 1.00 92.81 89 ILE A N 1
ATOM 725 C CA . ILE A 1 89 ? 10.672 2.914 -12.740 1.00 92.81 89 ILE A CA 1
ATOM 726 C C . ILE A 1 89 ? 11.022 1.580 -13.408 1.00 92.81 89 ILE A C 1
ATOM 728 O O . ILE A 1 89 ? 11.929 1.531 -14.241 1.00 92.81 89 ILE A O 1
ATOM 732 N N . LEU A 1 90 ? 10.301 0.507 -13.080 1.00 92.38 90 LEU A N 1
ATOM 733 C CA . LEU A 1 90 ? 10.535 -0.821 -13.646 1.00 92.38 90 LEU A CA 1
ATOM 734 C C . LEU A 1 90 ? 10.324 -0.833 -15.168 1.00 92.38 90 LEU A C 1
ATOM 736 O O . LEU A 1 90 ? 11.195 -1.296 -15.907 1.00 92.38 90 LEU A O 1
ATOM 740 N N . ASN A 1 91 ? 9.236 -0.228 -15.644 1.00 91.31 91 ASN A N 1
ATOM 741 C CA . ASN A 1 91 ? 8.957 -0.057 -17.068 1.00 91.31 91 ASN A CA 1
ATOM 742 C C . ASN A 1 91 ? 10.048 0.766 -17.768 1.00 91.31 91 ASN A C 1
ATOM 744 O O . ASN A 1 91 ? 10.502 0.397 -18.851 1.00 91.31 91 ASN A O 1
ATOM 748 N N . SER A 1 92 ? 10.538 1.839 -17.135 1.00 90.19 92 SER A N 1
ATOM 749 C CA . SER A 1 92 ? 11.648 2.643 -17.664 1.00 90.19 92 SER A CA 1
ATOM 750 C C . SER A 1 92 ? 12.942 1.834 -17.799 1.00 90.19 92 SER A C 1
ATOM 752 O O . SER A 1 92 ? 13.663 1.980 -18.787 1.00 90.19 92 SER A O 1
ATOM 754 N N . LEU A 1 93 ? 13.246 0.956 -16.838 1.00 88.19 93 LEU A N 1
ATOM 755 C CA . LEU A 1 93 ? 14.425 0.086 -16.898 1.00 88.19 93 LEU A CA 1
ATOM 756 C C . LEU A 1 93 ? 14.325 -0.940 -18.037 1.00 88.19 93 LEU A C 1
ATOM 758 O O . LEU A 1 93 ? 15.310 -1.149 -18.744 1.00 88.19 93 LEU A O 1
ATOM 762 N N . ILE A 1 94 ? 13.146 -1.530 -18.252 1.00 85.75 94 ILE A N 1
ATOM 763 C CA . ILE A 1 94 ? 12.892 -2.480 -19.350 1.00 85.75 94 ILE A CA 1
ATOM 764 C C . ILE A 1 94 ? 12.952 -1.778 -20.716 1.00 85.75 94 ILE A C 1
ATOM 766 O O . ILE A 1 94 ? 13.542 -2.289 -21.670 1.00 85.75 94 ILE A O 1
ATOM 770 N N . ALA A 1 95 ? 12.392 -0.572 -20.823 1.00 84.50 95 ALA A N 1
ATOM 771 C CA . ALA A 1 95 ? 12.485 0.228 -22.042 1.00 84.50 95 ALA A CA 1
ATOM 772 C C . ALA A 1 95 ? 13.949 0.574 -22.374 1.00 84.50 95 ALA A C 1
ATOM 774 O O . ALA A 1 95 ? 14.382 0.458 -23.516 1.00 84.50 95 ALA A O 1
ATOM 775 N N . LYS A 1 96 ? 14.761 0.928 -21.370 1.00 79.62 96 LYS A N 1
ATOM 776 C CA . LYS A 1 96 ? 16.194 1.194 -21.573 1.00 79.62 96 LYS A CA 1
ATOM 777 C C . LYS A 1 96 ? 16.973 -0.057 -21.989 1.00 79.62 96 LYS A C 1
ATOM 779 O O . LYS A 1 96 ? 17.849 0.052 -22.845 1.00 79.62 96 LYS A O 1
ATOM 784 N N . SER A 1 97 ? 16.663 -1.230 -21.429 1.00 67.50 97 SER A N 1
ATOM 785 C CA . SER A 1 97 ? 17.347 -2.476 -21.803 1.00 67.50 97 SER A CA 1
ATOM 786 C C . SER A 1 97 ? 16.994 -2.929 -23.225 1.00 67.50 97 SER A C 1
ATOM 788 O O . SER A 1 97 ? 17.887 -3.307 -23.985 1.00 67.50 97 SER A O 1
ATOM 790 N N . SER A 1 98 ? 15.726 -2.809 -23.626 1.00 61.31 98 SER A N 1
ATOM 791 C CA . SER A 1 98 ? 15.275 -3.130 -24.988 1.00 61.31 98 SER A CA 1
ATOM 792 C C . SER A 1 98 ? 15.872 -2.196 -26.045 1.00 61.31 98 SER A C 1
ATOM 794 O O . SER A 1 98 ? 16.316 -2.677 -27.084 1.00 61.31 98 SER A O 1
ATOM 796 N N . VAL A 1 99 ? 16.006 -0.894 -25.763 1.00 57.62 99 VAL A N 1
ATOM 797 C CA . VAL A 1 99 ? 16.691 0.055 -26.664 1.00 57.62 99 VAL A CA 1
ATOM 798 C C . VAL A 1 99 ? 18.197 -0.231 -26.751 1.00 57.62 99 VAL A C 1
ATOM 800 O O . VAL A 1 99 ? 18.778 -0.140 -27.830 1.00 57.62 99 VAL A O 1
ATOM 803 N N . SER A 1 100 ? 18.837 -0.658 -25.655 1.00 47.12 100 SER A N 1
ATOM 804 C CA . SER A 1 100 ? 20.259 -1.044 -25.679 1.00 47.12 100 SER A CA 1
ATOM 805 C C . SER A 1 100 ? 20.540 -2.356 -26.426 1.00 47.12 100 SER A C 1
ATOM 807 O O . SER A 1 100 ? 21.648 -2.544 -26.920 1.00 47.12 100 SER A O 1
ATOM 809 N N . SER A 1 101 ? 19.543 -3.237 -26.580 1.00 40.91 101 SER A N 1
ATOM 810 C CA . SER A 1 101 ? 19.676 -4.477 -27.360 1.00 40.91 101 SER A CA 1
ATOM 811 C C . SER A 1 101 ? 19.624 -4.253 -28.877 1.00 40.91 101 SER A C 1
ATOM 813 O O . SER A 1 101 ? 20.002 -5.150 -29.625 1.00 40.91 101 SER A O 1
ATOM 815 N N . VAL A 1 102 ? 19.189 -3.075 -29.336 1.00 45.81 102 VAL A N 1
ATOM 816 C CA . VAL A 1 102 ? 19.202 -2.692 -30.761 1.00 45.81 102 VAL A CA 1
ATOM 817 C C . VAL A 1 102 ? 20.536 -2.032 -31.151 1.00 45.81 102 VAL A C 1
ATOM 819 O O . VAL A 1 102 ? 20.818 -1.850 -32.327 1.00 45.81 102 VAL A O 1
ATOM 822 N N . HIS A 1 103 ? 21.409 -1.705 -30.189 1.00 39.47 103 HIS A N 1
ATOM 823 C CA . HIS A 1 103 ? 22.625 -0.919 -30.449 1.00 39.47 103 HIS A CA 1
ATOM 824 C C . HIS A 1 103 ? 23.924 -1.728 -30.608 1.00 39.47 103 HIS A C 1
ATOM 826 O O . HIS A 1 103 ? 24.989 -1.137 -30.753 1.00 39.47 103 HIS A O 1
ATOM 832 N N . ASN A 1 104 ? 23.856 -3.065 -30.624 1.00 40.56 104 ASN A N 1
ATOM 833 C CA . ASN A 1 104 ? 25.036 -3.934 -30.747 1.00 40.56 104 ASN A CA 1
ATOM 834 C C . ASN A 1 104 ? 25.138 -4.676 -32.087 1.00 40.56 104 ASN A C 1
ATOM 836 O O . ASN A 1 104 ? 25.752 -5.741 -32.144 1.00 40.56 104 ASN A O 1
ATOM 840 N N . HIS A 1 105 ? 24.576 -4.143 -33.175 1.00 41.38 105 HIS A N 1
ATOM 841 C CA . HIS A 1 105 ? 24.869 -4.710 -34.492 1.00 41.38 105 HIS A CA 1
ATOM 842 C C . HIS A 1 105 ? 24.844 -3.721 -35.658 1.00 41.38 105 HIS A C 1
ATOM 844 O O . HIS A 1 105 ? 24.331 -4.045 -36.717 1.00 41.38 105 HIS A O 1
ATOM 850 N N . GLU A 1 106 ? 25.429 -2.531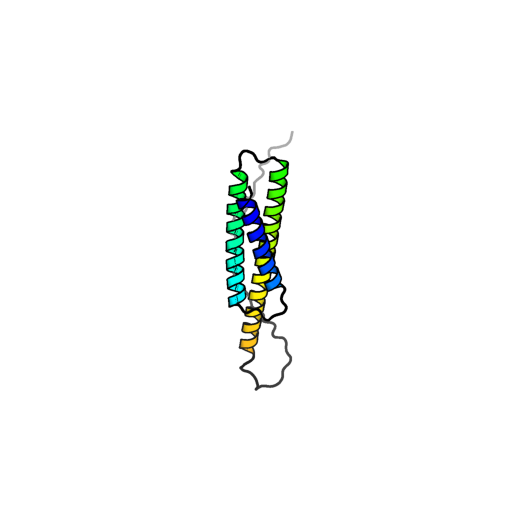 -35.528 1.00 40.81 106 GLU A N 1
ATOM 851 C CA . GLU A 1 106 ? 25.718 -1.735 -36.730 1.00 40.81 106 GLU A CA 1
ATOM 852 C C . GLU A 1 106 ? 26.770 -0.658 -36.467 1.00 40.81 106 GLU A C 1
ATOM 854 O O . GLU A 1 106 ? 26.501 0.536 -36.424 1.00 40.81 106 GLU A O 1
ATOM 859 N N . ASN A 1 107 ? 28.021 -1.102 -36.312 1.00 41.12 107 ASN A N 1
ATOM 860 C CA . ASN A 1 107 ? 29.172 -0.262 -36.639 1.00 41.12 107 ASN A CA 1
ATOM 861 C C . ASN A 1 107 ? 29.757 -0.705 -37.985 1.00 41.12 107 ASN A C 1
ATOM 863 O O . ASN A 1 107 ? 30.895 -1.148 -38.083 1.00 41.12 107 ASN A O 1
ATOM 867 N N . ALA A 1 108 ? 28.922 -0.661 -39.016 1.00 44.97 108 ALA A N 1
ATOM 868 C CA . ALA A 1 108 ? 29.316 -0.607 -40.413 1.00 44.97 108 ALA A CA 1
ATOM 869 C C . ALA A 1 108 ? 28.079 -0.171 -41.198 1.00 44.97 108 ALA A C 1
ATOM 871 O O . ALA A 1 108 ? 27.001 -0.702 -40.970 1.00 44.97 108 ALA A O 1
ATOM 872 N N . ILE A 1 109 ? 28.274 0.731 -42.159 1.00 38.06 109 ILE A N 1
ATOM 873 C CA . ILE A 1 109 ? 27.269 1.306 -43.068 1.00 38.06 109 ILE A CA 1
ATOM 874 C C . ILE A 1 109 ? 26.679 2.632 -42.554 1.00 38.06 109 ILE A C 1
ATOM 876 O O . ILE A 1 109 ? 25.526 2.779 -42.174 1.00 38.06 109 ILE A O 1
ATOM 880 N N . SER A 1 110 ? 27.560 3.631 -42.565 1.00 40.75 110 SER A N 1
ATOM 881 C CA . SER A 1 110 ? 27.428 4.808 -43.425 1.00 40.75 110 SER A CA 1
ATOM 882 C C . SER A 1 110 ? 26.019 5.340 -43.698 1.00 40.75 110 SER A C 1
ATOM 884 O O . SER A 1 110 ? 25.235 4.718 -44.400 1.00 40.75 110 SER A O 1
ATOM 886 N N . GLN A 1 111 ? 25.822 6.600 -43.301 1.00 45.66 111 GLN A N 1
ATOM 887 C CA . GLN A 1 111 ? 25.120 7.621 -44.084 1.00 45.66 111 GLN A CA 1
ATOM 888 C C . GLN A 1 111 ? 23.773 7.193 -44.693 1.00 45.66 111 GLN A C 1
ATOM 890 O O . GLN A 1 111 ? 23.724 6.678 -45.799 1.00 45.66 111 GLN A O 1
ATOM 895 N N . THR A 1 112 ? 22.662 7.577 -44.066 1.00 36.44 112 THR A N 1
ATOM 896 C CA . THR A 1 112 ? 21.656 8.429 -44.728 1.00 36.44 112 THR A CA 1
ATOM 897 C C . THR A 1 112 ? 20.596 8.877 -43.727 1.00 36.44 112 THR A C 1
ATOM 899 O O . THR A 1 112 ? 19.836 8.101 -43.157 1.00 36.44 112 THR A O 1
ATOM 902 N N . ASN A 1 113 ? 20.531 10.191 -43.536 1.00 48.59 113 ASN A N 1
ATOM 903 C CA . ASN A 1 113 ? 19.395 10.863 -42.933 1.00 48.59 113 ASN A CA 1
ATOM 904 C C . ASN A 1 113 ? 18.158 10.636 -43.813 1.00 48.59 113 ASN A C 1
ATOM 906 O O . ASN A 1 113 ? 17.998 11.329 -44.812 1.00 48.59 113 ASN A O 1
ATOM 910 N N . SER A 1 114 ? 17.263 9.714 -43.456 1.00 45.97 114 SER A N 1
ATOM 911 C CA . SER A 1 114 ? 15.864 9.815 -43.886 1.00 45.97 114 SER A CA 1
ATOM 912 C C . SER A 1 114 ? 14.924 8.995 -42.999 1.00 45.97 114 SER A C 1
ATOM 914 O O . SER A 1 114 ? 14.862 7.776 -43.058 1.00 45.97 114 SER A O 1
ATOM 916 N N . LYS A 1 115 ? 14.172 9.712 -42.158 1.00 57.03 115 LYS A N 1
ATOM 917 C CA . LYS A 1 115 ? 12.726 9.538 -41.957 1.00 57.03 115 LYS A CA 1
ATOM 918 C C . LYS A 1 115 ? 12.195 8.103 -42.141 1.00 57.03 115 LYS A C 1
ATOM 920 O O . LYS A 1 115 ? 11.517 7.816 -43.124 1.00 57.03 115 LYS A O 1
ATOM 925 N N . LEU A 1 116 ? 12.382 7.236 -41.147 1.00 55.06 116 LEU A N 1
ATOM 926 C CA . LEU A 1 116 ? 11.614 5.990 -41.058 1.00 55.06 116 LEU A CA 1
ATOM 927 C C . LEU A 1 116 ? 10.199 6.293 -40.540 1.00 55.06 116 LEU A C 1
ATOM 929 O O . LEU A 1 116 ? 9.875 6.097 -39.372 1.00 55.06 116 LEU A O 1
ATOM 933 N N . LYS A 1 117 ? 9.342 6.817 -41.425 1.00 57.91 117 LYS A N 1
ATOM 934 C CA . LYS A 1 117 ? 7.887 6.811 -41.230 1.00 57.91 117 LYS A CA 1
ATOM 935 C C . LYS A 1 117 ? 7.4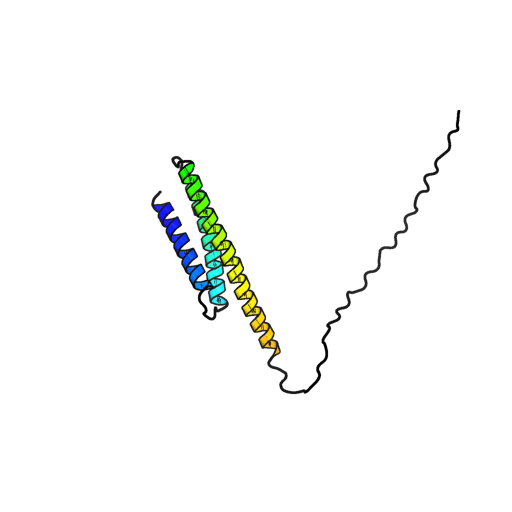20 5.381 -41.510 1.00 57.91 117 LYS A C 1
ATOM 937 O O . LYS A 1 117 ? 7.220 5.017 -42.664 1.00 57.91 117 LYS A O 1
ATOM 942 N N . LEU A 1 118 ? 7.289 4.566 -40.467 1.00 60.62 118 LEU A N 1
ATOM 943 C CA . LEU A 1 118 ? 6.646 3.253 -40.554 1.00 60.62 118 LEU A CA 1
ATOM 944 C C . LEU A 1 118 ? 5.157 3.462 -40.859 1.00 60.62 118 LEU A C 1
ATOM 946 O O . LEU A 1 118 ? 4.350 3.698 -39.963 1.00 60.62 118 LEU A O 1
ATOM 950 N N . GLU A 1 119 ? 4.794 3.447 -42.139 1.00 65.19 119 GLU A N 1
ATOM 951 C CA . GLU A 1 119 ? 3.403 3.533 -42.577 1.00 65.19 119 GLU A CA 1
ATOM 952 C C . GLU A 1 119 ? 2.784 2.133 -42.541 1.00 65.19 119 GLU A C 1
ATOM 954 O O . GLU A 1 119 ? 2.774 1.390 -43.520 1.00 65.19 119 GLU A O 1
ATOM 959 N N . ILE A 1 120 ? 2.312 1.752 -41.356 1.00 69.31 120 ILE A N 1
ATOM 960 C CA . ILE A 1 120 ? 1.556 0.520 -41.154 1.00 69.31 120 ILE A CA 1
ATOM 961 C C . ILE A 1 120 ? 0.177 0.735 -41.788 1.00 69.31 120 ILE A C 1
ATOM 963 O O . ILE A 1 120 ? -0.639 1.497 -41.269 1.00 69.31 120 ILE A O 1
ATOM 967 N N . LYS A 1 121 ? -0.081 0.100 -42.936 1.00 77.44 121 LYS A N 1
ATOM 968 C CA . LYS A 1 121 ? -1.413 0.102 -43.554 1.00 77.44 121 LYS A CA 1
ATOM 969 C C . LYS A 1 121 ? -2.289 -0.946 -42.875 1.00 77.44 121 LYS A C 1
ATOM 971 O O . LYS A 1 121 ? -1.901 -2.107 -42.767 1.00 77.44 121 LYS A O 1
ATOM 976 N N . LEU A 1 122 ? -3.464 -0.523 -42.416 1.00 81.50 122 LEU A N 1
ATOM 977 C CA . LEU A 1 122 ? -4.487 -1.426 -41.895 1.00 81.50 122 LEU A CA 1
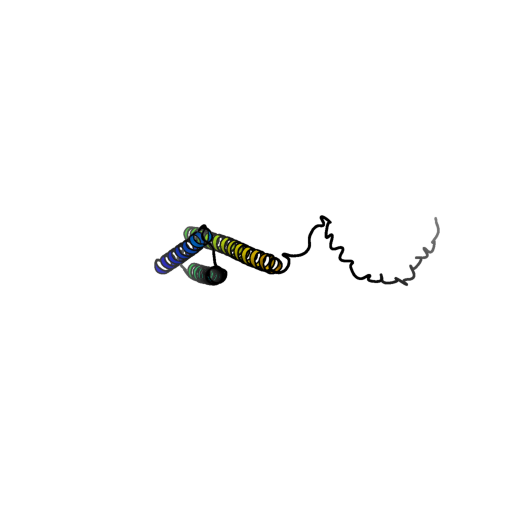ATOM 978 C C . LEU A 1 122 ? -5.047 -2.297 -43.033 1.00 81.50 122 LEU A C 1
ATOM 980 O O . LEU A 1 122 ? -5.190 -1.800 -44.153 1.00 81.50 122 LEU A O 1
ATOM 984 N N . PRO A 1 123 ? -5.373 -3.574 -42.767 1.00 81.31 123 PRO A N 1
ATOM 985 C CA . PRO A 1 123 ? -6.062 -4.417 -43.733 1.00 81.31 123 PRO A CA 1
ATOM 986 C C . PRO A 1 123 ? -7.440 -3.834 -44.063 1.00 81.31 123 PRO A C 1
ATOM 988 O O . PRO A 1 123 ? -8.152 -3.338 -43.189 1.00 81.31 123 PRO A O 1
ATOM 991 N N . GLU A 1 124 ? -7.803 -3.891 -45.339 1.00 83.38 124 GLU A N 1
ATOM 992 C CA . GLU A 1 124 ? -9.063 -3.353 -45.840 1.00 83.38 124 GLU A CA 1
ATOM 993 C C . GLU A 1 124 ? -10.216 -4.303 -45.472 1.00 83.38 124 GLU A C 1
ATOM 995 O O . GLU A 1 124 ? -10.191 -5.486 -45.812 1.00 83.38 124 GLU A O 1
ATOM 1000 N N . ILE A 1 125 ? -11.215 -3.799 -44.739 1.00 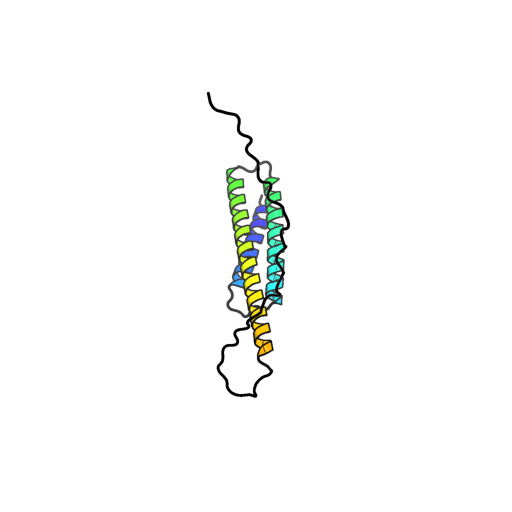86.31 125 ILE A N 1
ATOM 1001 C CA . ILE A 1 125 ? -12.404 -4.564 -44.341 1.00 86.31 125 ILE A CA 1
ATOM 1002 C C . ILE A 1 125 ? -13.584 -4.075 -45.192 1.00 86.31 125 ILE A C 1
ATOM 1004 O O . ILE A 1 125 ? -13.909 -2.886 -45.131 1.00 86.31 125 ILE A O 1
ATOM 1008 N N . PRO A 1 126 ? -14.246 -4.945 -45.978 1.00 84.75 126 PRO A N 1
ATOM 1009 C CA . PRO A 1 126 ? -15.365 -4.531 -46.814 1.00 84.75 126 PRO A CA 1
ATOM 1010 C C . PRO A 1 126 ? -16.569 -4.133 -45.956 1.00 84.75 126 PRO A C 1
ATOM 1012 O O . PRO A 1 126 ? -16.937 -4.827 -45.006 1.00 84.75 126 PRO A O 1
ATOM 1015 N N . LEU A 1 127 ? -17.215 -3.022 -46.316 1.00 87.62 127 LEU A N 1
ATOM 1016 C CA . LEU A 1 127 ? -18.445 -2.590 -45.659 1.00 87.62 127 LEU A CA 1
ATOM 1017 C C . LEU A 1 127 ? -19.606 -3.541 -46.004 1.00 87.62 127 LEU A C 1
ATOM 1019 O O . LEU A 1 127 ? -19.720 -3.984 -47.152 1.00 87.62 127 LEU A O 1
ATOM 1023 N N . PRO A 1 128 ? -20.501 -3.839 -45.047 1.00 85.38 128 PRO A N 1
ATOM 1024 C CA . PRO A 1 128 ? -21.679 -4.648 -45.318 1.00 85.38 128 PRO A CA 1
ATOM 1025 C C . PRO A 1 128 ? -22.591 -3.943 -46.326 1.00 85.38 128 PRO A C 1
ATOM 1027 O O . PRO A 1 128 ? -22.957 -2.778 -46.167 1.00 85.38 128 PRO A O 1
ATOM 1030 N N . VAL A 1 129 ? -22.998 -4.673 -47.365 1.00 81.94 129 VAL A N 1
ATOM 1031 C CA . VAL A 1 129 ? -23.952 -4.172 -48.357 1.00 81.94 129 VAL A CA 1
ATOM 1032 C C . VAL A 1 129 ? -25.361 -4.304 -47.788 1.00 81.94 129 VAL A C 1
ATOM 1034 O O . VAL A 1 129 ? -25.928 -5.397 -47.736 1.00 81.94 129 VAL A O 1
ATOM 1037 N N . PHE A 1 130 ? -25.945 -3.184 -47.369 1.00 82.00 130 PHE A N 1
ATOM 1038 C CA . PHE A 1 130 ? -27.342 -3.142 -46.954 1.00 82.00 130 PHE A CA 1
ATOM 1039 C C . PHE A 1 130 ? -28.260 -3.330 -48.172 1.00 82.00 130 PHE A C 1
ATOM 1041 O O . PHE A 1 130 ? -28.265 -2.517 -49.092 1.00 82.00 130 PHE A O 1
ATOM 1048 N N . ARG A 1 131 ? -29.051 -4.410 -48.179 1.00 80.06 131 ARG A N 1
ATOM 1049 C CA . ARG A 1 131 ? -30.068 -4.704 -49.210 1.00 80.06 131 ARG A CA 1
ATOM 1050 C C . ARG A 1 131 ? -31.501 -4.518 -48.698 1.00 80.06 131 ARG A C 1
ATOM 1052 O O . ARG A 1 131 ? -32.418 -5.201 -49.151 1.00 80.06 131 ARG A O 1
ATOM 1059 N N . GLY A 1 132 ? -31.706 -3.639 -47.720 1.00 75.25 132 GLY A N 1
ATOM 1060 C CA . GLY A 1 132 ? -33.049 -3.346 -47.229 1.00 75.25 132 GLY A CA 1
ATOM 1061 C C . GLY A 1 132 ? -33.851 -2.545 -48.253 1.00 75.25 132 GLY A C 1
ATOM 1062 O O . GLY A 1 132 ? -33.346 -1.596 -48.847 1.00 75.25 132 GLY A O 1
ATOM 1063 N N . ARG A 1 133 ? -35.119 -2.919 -48.452 1.00 73.94 133 ARG A N 1
ATOM 1064 C CA . ARG A 1 133 ? -36.086 -2.073 -49.158 1.00 73.94 133 ARG A CA 1
ATOM 1065 C C . ARG A 1 133 ? -36.667 -1.088 -48.151 1.00 73.94 133 ARG A C 1
ATOM 1067 O O . ARG A 1 133 ? -37.289 -1.513 -47.181 1.00 73.94 133 ARG A O 1
ATOM 1074 N N . TYR A 1 134 ? -36.470 0.206 -48.375 1.00 72.62 134 TYR A N 1
ATOM 1075 C CA . TYR A 1 134 ? -37.195 1.231 -47.631 1.00 72.62 134 TYR A CA 1
ATOM 1076 C C . TYR A 1 134 ? -38.672 1.125 -48.019 1.00 72.62 134 TYR A C 1
ATOM 1078 O O . TYR A 1 134 ? -39.025 1.287 -49.187 1.00 72.62 134 TYR A O 1
ATOM 1086 N N . GLY A 1 135 ? -39.529 0.773 -47.062 1.00 66.12 135 GLY A N 1
ATOM 1087 C CA . GLY A 1 135 ? -40.970 0.793 -47.275 1.00 66.12 135 GLY A CA 1
ATOM 1088 C C . GLY A 1 135 ? -41.419 2.236 -47.466 1.00 66.12 135 GLY A C 1
ATOM 1089 O O . GLY A 1 135 ? -41.322 3.034 -46.538 1.00 66.12 135 GLY A O 1
ATOM 1090 N N . LEU A 1 136 ? -41.895 2.580 -48.664 1.00 60.59 136 LEU A N 1
ATOM 1091 C CA . LEU A 1 136 ? -42.674 3.796 -48.864 1.00 60.59 136 LEU A CA 1
ATOM 1092 C C . LEU A 1 136 ? -43.964 3.623 -48.062 1.00 60.59 136 LEU A C 1
ATOM 1094 O O . LEU A 1 136 ? -44.831 2.837 -48.442 1.00 60.59 136 LEU A O 1
ATOM 1098 N N . ALA A 1 137 ? -44.073 4.319 -46.933 1.00 60.62 137 ALA A N 1
ATOM 1099 C CA . ALA A 1 137 ? -45.349 4.480 -46.261 1.00 60.62 137 ALA A CA 1
ATOM 1100 C C . ALA A 1 137 ? -46.264 5.266 -47.211 1.00 60.62 137 ALA A C 1
ATOM 1102 O O . ALA A 1 137 ? -46.136 6.480 -47.368 1.00 60.62 137 ALA A O 1
ATOM 1103 N N . LEU A 1 138 ? -47.141 4.543 -47.910 1.00 56.59 138 LEU A N 1
ATOM 1104 C CA . LEU A 1 138 ? -48.251 5.116 -48.654 1.00 56.59 138 LEU A CA 1
ATOM 1105 C C . LEU A 1 138 ? -49.191 5.760 -47.634 1.00 56.59 138 LEU A C 1
ATOM 1107 O O . LEU A 1 138 ? -49.983 5.077 -46.987 1.00 56.59 138 LEU A O 1
ATOM 1111 N N . ASN A 1 139 ? -49.087 7.078 -47.482 1.00 56.75 139 ASN A N 1
ATOM 1112 C CA . ASN A 1 139 ? -50.121 7.867 -46.830 1.00 56.75 139 ASN A CA 1
ATOM 1113 C C . ASN A 1 139 ? -51.368 7.801 -47.715 1.00 56.75 139 ASN A C 1
ATOM 1115 O O . ASN A 1 139 ? -51.492 8.523 -48.705 1.00 56.75 139 ASN A O 1
ATOM 1119 N N . HIS A 1 140 ? -52.274 6.885 -47.380 1.00 55.50 140 HIS A N 1
ATOM 1120 C CA . HIS A 1 140 ? -53.623 6.898 -47.916 1.00 55.50 140 HIS A CA 1
ATOM 1121 C C . HIS A 1 140 ? -54.326 8.167 -47.425 1.00 55.50 140 HIS A C 1
ATOM 1123 O O . HIS A 1 140 ? -54.557 8.352 -46.232 1.00 55.50 140 HIS A O 1
ATOM 1129 N N . ASN A 1 141 ? -54.645 9.038 -48.381 1.00 56.28 141 ASN A N 1
ATOM 1130 C CA . ASN A 1 141 ? -55.573 10.150 -48.233 1.00 56.28 141 ASN A CA 1
ATOM 1131 C C . ASN A 1 141 ? -56.903 9.683 -47.629 1.00 56.28 141 ASN A C 1
ATOM 1133 O O . ASN A 1 141 ? -57.530 8.780 -48.180 1.00 56.28 141 ASN A O 1
ATOM 1137 N N . LEU A 1 142 ? -57.400 10.403 -46.623 1.00 46.59 142 LEU A N 1
ATOM 1138 C CA . LEU A 1 142 ? -58.834 10.603 -46.407 1.00 46.59 142 LEU A CA 1
ATOM 1139 C C . LEU A 1 142 ? -59.087 12.101 -46.173 1.00 46.59 142 LEU A C 1
ATOM 1141 O O . LEU A 1 142 ? -58.928 12.622 -45.078 1.00 46.59 142 LEU A O 1
ATOM 1145 N N . ILE A 1 143 ? -59.309 12.767 -47.308 1.00 52.53 143 ILE A N 1
ATOM 1146 C CA . ILE A 1 143 ? -60.343 13.760 -47.647 1.00 52.53 143 ILE A CA 1
ATOM 1147 C C . ILE A 1 143 ? -60.801 14.758 -46.562 1.00 52.53 143 ILE A C 1
ATOM 1149 O O . ILE A 1 143 ? -61.255 14.419 -45.477 1.00 52.53 143 ILE A O 1
ATOM 1153 N N . THR A 1 144 ? -60.729 16.014 -46.998 1.00 42.84 144 THR A N 1
ATOM 1154 C CA . THR A 1 144 ? -61.232 17.291 -46.485 1.00 42.84 144 THR A CA 1
ATOM 1155 C C . THR A 1 144 ? -62.769 17.390 -46.371 1.00 42.84 144 THR A C 1
ATOM 1157 O O . THR A 1 144 ? -63.461 16.905 -47.262 1.00 42.84 144 THR A O 1
ATOM 1160 N N . LEU A 1 145 ? -63.210 18.176 -45.367 1.00 41.53 145 LEU A N 1
ATOM 1161 C CA . LEU A 1 145 ? -64.549 18.734 -45.045 1.00 41.53 145 LEU A CA 1
ATOM 1162 C C . LEU A 1 145 ? -65.594 17.804 -44.408 1.00 41.53 145 LEU A C 1
ATOM 1164 O O . LEU A 1 145 ? -66.165 16.945 -45.109 1.00 41.53 145 LEU A O 1
#

pLDDT: mean 81.71, std 18.86, range [36.44, 97.88]

Organism: Trichonephila clavipes (NCBI:txid2585209)

Foldseek 3Di:
DVVLVVLLVVLVVLLVVLVVVLPPPDPDDLVNLVVSLVVLVVSLVSLVVSLVVLVPDPPDDPVRNVVSVVSSVVSVVSSVVSNVSSVVSSVVVVVVVVVVVVVPPDPDDDDDDDDPPPPDDDDDDDDDDDPDDDDDPPPDDDDDD